Protein AF-A0A3N0VYF7-F1 (afdb_monomer)

Mean predicted aligned error: 9.84 Å

Foldseek 3Di:
DDDDDDPDDDPPPDPPPCQFQWDKDQDPVDAQWIWTQDGPPQVPDPPDDGRFTWQDKAHDGRGNHDPVNVVVVNVVSSPPDKIWTWTDDPPDIDIDIGD

Organism: NCBI:txid192389

Structure (mmCIF, N/CA/C/O backbone):
data_AF-A0A3N0VYF7-F1
#
_entry.id   AF-A0A3N0VYF7-F1
#
loop_
_atom_site.group_PDB
_atom_site.id
_atom_site.type_symbol
_atom_site.label_atom_id
_atom_site.label_alt_id
_atom_site.label_comp_id
_atom_site.label_asym_id
_atom_site.label_entity_id
_atom_site.label_seq_id
_atom_site.pdbx_PDB_ins_code
_atom_site.Cartn_x
_atom_site.Cartn_y
_atom_site.Cartn_z
_atom_site.occupancy
_atom_site.B_iso_or_equiv
_atom_site.auth_seq_id
_atom_site.auth_comp_id
_atom_site.auth_asym_id
_atom_site.auth_atom_id
_atom_site.pdbx_PDB_model_num
ATOM 1 N N . MET A 1 1 ? 26.810 12.837 30.339 1.00 35.88 1 MET A N 1
ATOM 2 C CA . MET A 1 1 ? 25.393 12.678 30.718 1.00 35.88 1 MET A CA 1
ATOM 3 C C . MET A 1 1 ? 24.599 12.989 29.468 1.00 35.88 1 MET A C 1
ATOM 5 O O . MET A 1 1 ? 24.793 14.066 28.927 1.00 35.88 1 MET A O 1
ATOM 9 N N . ILE A 1 2 ? 23.877 12.012 28.925 1.00 40.72 2 ILE A N 1
ATOM 10 C CA . ILE A 1 2 ? 23.086 12.188 27.703 1.00 40.72 2 ILE A CA 1
ATOM 11 C C . ILE A 1 2 ? 21.685 12.565 28.175 1.00 40.72 2 ILE A C 1
ATOM 13 O O . ILE A 1 2 ? 21.072 11.799 28.912 1.00 40.72 2 ILE A O 1
ATOM 17 N N . GLU A 1 3 ? 21.238 13.768 27.831 1.00 39.25 3 GLU A N 1
ATOM 18 C CA . GLU A 1 3 ? 19.895 14.247 28.147 1.00 39.25 3 GLU A CA 1
ATOM 19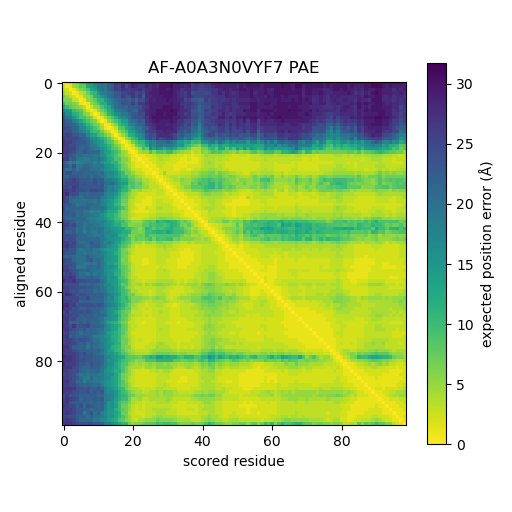 C C . GLU A 1 3 ? 18.883 13.522 27.250 1.00 39.25 3 GLU A C 1
ATOM 21 O O . GLU A 1 3 ? 18.902 13.656 26.025 1.00 39.25 3 GLU A O 1
ATOM 26 N N . GLU A 1 4 ? 18.013 12.715 27.857 1.00 37.12 4 GLU A N 1
ATOM 27 C CA . GLU A 1 4 ? 16.845 12.147 27.189 1.00 37.12 4 GLU A CA 1
ATOM 28 C C . GLU A 1 4 ? 15.828 13.263 26.930 1.00 37.12 4 GLU A C 1
ATOM 30 O O . GLU A 1 4 ? 15.189 13.778 27.847 1.00 37.12 4 GLU A O 1
ATOM 35 N N . VAL A 1 5 ? 15.655 13.640 25.663 1.00 47.53 5 VAL A N 1
ATOM 36 C CA . VAL A 1 5 ? 14.575 14.546 25.263 1.00 47.53 5 VAL A CA 1
ATOM 37 C C . VAL A 1 5 ? 13.302 13.724 25.073 1.00 47.53 5 VAL A C 1
ATOM 39 O O . VAL A 1 5 ? 13.032 13.191 23.997 1.00 47.53 5 VAL A O 1
ATOM 42 N N . ALA A 1 6 ? 12.496 13.627 26.129 1.00 43.97 6 ALA A N 1
ATOM 43 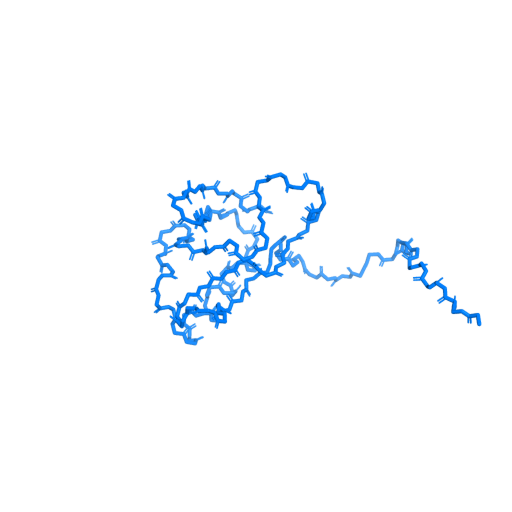C CA . ALA A 1 6 ? 11.107 13.201 26.026 1.00 43.97 6 ALA A CA 1
ATOM 44 C C . ALA A 1 6 ? 10.269 14.374 25.490 1.00 43.97 6 ALA A C 1
ATOM 46 O O . ALA A 1 6 ? 9.980 15.332 26.208 1.00 43.97 6 ALA A O 1
ATOM 47 N N . LEU A 1 7 ? 9.879 14.318 24.214 1.00 46.16 7 LEU A N 1
ATOM 48 C CA . LEU A 1 7 ? 8.937 15.277 23.633 1.00 46.16 7 LEU A CA 1
ATOM 49 C C . LEU A 1 7 ? 7.540 15.030 24.217 1.00 46.16 7 LEU A C 1
ATOM 51 O O . LEU A 1 7 ? 6.773 14.197 23.731 1.00 46.16 7 LEU A O 1
ATOM 55 N N . GLY A 1 8 ? 7.220 15.758 25.288 1.00 34.97 8 GLY A N 1
ATOM 56 C CA . GLY A 1 8 ? 5.867 15.867 25.817 1.00 34.97 8 GLY A CA 1
ATOM 57 C C . GLY A 1 8 ? 4.919 16.411 24.748 1.00 34.97 8 GLY A C 1
ATOM 58 O O . GLY A 1 8 ? 5.232 17.391 24.069 1.00 34.97 8 GLY A O 1
ATOM 59 N N . ARG A 1 9 ? 3.755 15.763 24.599 1.00 44.38 9 ARG A N 1
ATOM 60 C CA . ARG A 1 9 ? 2.626 16.260 23.801 1.00 44.38 9 ARG A CA 1
ATOM 61 C C . ARG A 1 9 ? 2.303 17.688 24.241 1.00 44.38 9 ARG A C 1
ATOM 63 O O . ARG A 1 9 ? 1.697 17.898 25.285 1.00 44.38 9 ARG A O 1
ATOM 70 N N . THR A 1 10 ? 2.700 18.662 23.437 1.00 40.47 10 THR A N 1
ATOM 71 C CA . THR A 1 10 ? 2.110 19.994 23.473 1.00 40.47 10 THR A CA 1
ATOM 72 C C . THR A 1 10 ? 0.855 19.943 22.610 1.00 40.47 10 THR A C 1
ATOM 74 O O . THR A 1 10 ? 0.930 19.789 21.392 1.00 40.47 10 THR A O 1
ATOM 77 N N . ASP A 1 11 ? -0.310 20.033 23.255 1.00 42.12 11 ASP A N 1
ATOM 78 C CA . ASP A 1 11 ? -1.645 20.160 22.651 1.00 42.12 11 ASP A CA 1
ATOM 79 C C . ASP A 1 11 ? -1.839 21.513 21.936 1.00 42.12 11 ASP A C 1
ATOM 81 O O . ASP A 1 11 ? -2.827 22.214 22.119 1.00 42.12 11 ASP A O 1
ATOM 85 N N . ASN A 1 12 ? -0.903 21.883 21.066 1.00 42.78 12 ASN A N 1
ATOM 86 C CA . ASN A 1 12 ? -1.134 22.871 20.026 1.00 42.78 12 ASN A CA 1
ATOM 87 C C . ASN A 1 12 ? -1.280 22.089 18.733 1.00 42.78 12 ASN A C 1
ATOM 89 O O . ASN A 1 12 ? -0.287 21.874 18.045 1.00 42.78 12 ASN A O 1
ATOM 93 N N . LYS A 1 13 ? -2.505 21.612 18.444 1.00 45.91 13 LYS A N 1
ATOM 94 C CA . LYS A 1 13 ? -2.850 20.964 17.169 1.00 45.91 13 LYS A CA 1
ATOM 95 C C . LYS A 1 13 ? -2.304 21.830 16.037 1.00 45.91 13 LYS A C 1
ATOM 97 O O . LYS A 1 13 ? -2.882 22.882 15.754 1.00 45.91 13 LYS A O 1
ATOM 102 N N . PRO A 1 14 ? -1.220 21.419 15.373 1.00 43.75 14 PRO A N 1
ATOM 103 C CA . PRO A 1 14 ? -0.813 22.101 14.172 1.00 43.75 14 PRO A CA 1
ATOM 104 C C . PRO A 1 14 ? -1.913 21.791 13.159 1.00 43.75 14 PRO A C 1
ATOM 106 O O . PRO A 1 14 ? -2.407 20.659 13.112 1.00 43.75 14 PRO A O 1
ATOM 109 N N . SER A 1 15 ? -2.317 22.770 12.354 1.00 42.47 15 SER A N 1
ATOM 110 C CA . SER A 1 15 ? -3.174 22.537 11.193 1.00 42.47 15 SER A CA 1
ATOM 111 C C . SER A 1 15 ? -2.388 21.767 10.121 1.00 42.47 15 SER A C 1
ATOM 113 O O . SER A 1 15 ? -2.206 22.231 8.999 1.00 42.47 15 SER A O 1
ATOM 115 N N . TYR A 1 16 ? -1.857 20.594 10.465 1.00 43.94 16 TYR A N 1
ATOM 116 C CA . TYR A 1 16 ? -1.495 19.593 9.487 1.00 43.94 16 TYR A CA 1
ATOM 117 C C . TYR A 1 16 ? -2.826 19.137 8.906 1.00 43.94 16 TYR A C 1
ATOM 119 O O . TYR A 1 16 ? -3.550 18.357 9.523 1.00 43.94 16 TYR A O 1
ATOM 127 N N . ALA A 1 17 ? -3.188 19.735 7.770 1.00 41.97 17 ALA A N 1
ATOM 128 C CA . ALA A 1 17 ? -4.252 19.271 6.894 1.00 41.97 17 ALA A CA 1
ATOM 129 C C . ALA A 1 17 ? -4.294 17.743 6.930 1.00 41.97 17 ALA A C 1
ATOM 131 O O . ALA A 1 17 ? -3.229 17.154 6.809 1.00 41.97 17 ALA A O 1
ATOM 132 N N . ASN A 1 18 ? -5.474 17.157 7.167 1.00 52.25 18 ASN A N 1
ATOM 133 C CA . ASN A 1 18 ? -5.752 15.721 7.311 1.00 52.25 18 ASN A CA 1
ATOM 134 C C . ASN A 1 18 ? -4.778 14.824 6.525 1.00 52.25 18 ASN A C 1
ATOM 136 O O . ASN A 1 18 ? -5.091 14.375 5.425 1.00 52.25 18 ASN A O 1
ATOM 140 N N . LEU A 1 19 ? -3.585 14.578 7.074 1.00 53.19 19 LEU A N 1
ATOM 141 C CA . LEU A 1 19 ? -2.607 13.731 6.417 1.00 53.19 19 LEU A CA 1
ATOM 142 C C . LEU A 1 19 ? -3.160 12.313 6.513 1.00 53.19 19 LEU A C 1
ATOM 144 O O . LEU A 1 19 ? -3.681 11.942 7.574 1.00 53.19 19 LEU A O 1
ATOM 148 N N . PRO A 1 20 ? -3.063 11.514 5.442 1.00 63.62 20 PRO A N 1
ATOM 149 C CA . PRO A 1 20 ? -3.542 10.150 5.490 1.00 63.62 20 PRO A CA 1
ATOM 150 C C . PRO A 1 20 ? -2.909 9.425 6.681 1.00 63.62 20 PRO A C 1
ATOM 152 O O . PRO A 1 20 ? -1.728 9.597 7.001 1.00 63.62 20 PRO A O 1
ATOM 155 N N . LYS A 1 21 ? -3.706 8.583 7.349 1.00 80.88 21 LYS A N 1
ATOM 156 C CA . LYS A 1 21 ? -3.264 7.784 8.509 1.00 80.88 21 LYS A CA 1
ATOM 157 C C . LYS A 1 21 ? -2.156 6.785 8.158 1.00 80.88 21 LYS A C 1
ATOM 159 O O . LYS A 1 21 ? -1.648 6.101 9.042 1.00 80.88 21 LYS A O 1
ATOM 164 N N . ILE A 1 22 ? -1.781 6.704 6.885 1.00 87.50 22 ILE A N 1
ATOM 165 C CA . ILE A 1 22 ? -0.695 5.900 6.347 1.00 87.50 22 ILE A CA 1
ATOM 166 C C . ILE A 1 22 ? 0.173 6.755 5.419 1.00 87.50 22 ILE A C 1
ATOM 168 O O . ILE A 1 22 ? -0.317 7.690 4.788 1.00 87.50 22 ILE A O 1
ATOM 172 N N . LYS A 1 23 ? 1.447 6.393 5.278 1.00 89.06 23 LYS A N 1
ATOM 173 C CA . LYS A 1 23 ? 2.297 6.826 4.167 1.00 89.06 23 LYS A CA 1
ATOM 174 C C . LYS A 1 23 ? 2.801 5.606 3.420 1.00 89.06 23 LYS A C 1
ATOM 176 O O . LYS A 1 23 ? 3.079 4.561 4.012 1.00 89.06 23 LYS A O 1
ATOM 181 N N . VAL A 1 24 ? 2.940 5.775 2.117 1.00 91.12 24 VAL A N 1
ATOM 182 C CA . VAL A 1 24 ? 3.427 4.746 1.205 1.00 91.12 24 VAL A CA 1
ATOM 183 C C . VAL A 1 24 ? 4.766 5.186 0.631 1.00 91.12 24 VAL A C 1
ATOM 185 O O . VAL A 1 24 ? 5.015 6.383 0.484 1.00 91.12 24 VAL A O 1
ATOM 188 N N . CYS A 1 25 ? 5.646 4.239 0.335 1.00 91.31 25 CYS A N 1
ATOM 189 C CA . CYS A 1 25 ? 6.874 4.491 -0.409 1.00 91.31 25 CYS A CA 1
ATOM 190 C C . CYS A 1 25 ? 7.037 3.470 -1.530 1.00 91.31 25 CYS A C 1
ATOM 192 O O . CYS A 1 25 ? 6.382 2.429 -1.541 1.00 91.31 25 CYS A O 1
ATOM 194 N N . LYS A 1 26 ? 7.931 3.764 -2.475 1.00 91.38 26 LYS A N 1
ATOM 195 C CA . LYS A 1 26 ? 8.429 2.742 -3.395 1.00 91.38 26 LYS A CA 1
ATOM 196 C C . LYS A 1 26 ? 9.291 1.747 -2.625 1.00 91.38 26 LYS A C 1
ATOM 198 O O . LYS A 1 26 ? 10.140 2.160 -1.828 1.00 91.38 26 LYS A O 1
ATOM 203 N N . SER A 1 27 ? 9.090 0.458 -2.877 1.00 87.62 27 SER A N 1
ATOM 204 C CA . SER A 1 27 ? 9.887 -0.581 -2.239 1.00 87.62 27 SER A CA 1
ATOM 205 C C . SER A 1 27 ? 11.344 -0.474 -2.673 1.00 87.62 27 SER A C 1
ATOM 207 O O . SER A 1 27 ? 11.660 -0.299 -3.848 1.00 87.62 27 SER A O 1
ATOM 209 N N . LYS A 1 28 ? 12.257 -0.609 -1.708 1.00 82.19 28 LYS A N 1
ATOM 210 C CA . LYS A 1 28 ? 13.700 -0.680 -1.986 1.00 82.19 28 LYS A CA 1
ATOM 211 C C . LYS A 1 28 ? 14.141 -2.063 -2.466 1.00 82.19 28 LYS A C 1
ATOM 213 O O . LYS A 1 28 ? 15.245 -2.195 -2.980 1.00 82.19 28 LYS A O 1
ATOM 218 N N . LYS A 1 29 ? 13.324 -3.097 -2.231 1.00 81.31 29 LYS A N 1
ATOM 219 C CA . LYS A 1 29 ? 13.659 -4.499 -2.534 1.00 81.31 29 LYS A CA 1
ATOM 220 C C . LYS A 1 29 ? 13.119 -4.954 -3.884 1.00 81.31 29 LYS A C 1
ATOM 222 O O . LYS A 1 29 ? 13.737 -5.801 -4.521 1.00 81.31 29 LYS A O 1
ATOM 227 N N . HIS A 1 30 ? 11.986 -4.398 -4.297 1.00 80.69 30 HIS A N 1
ATOM 228 C CA . HIS A 1 30 ? 11.299 -4.771 -5.523 1.00 80.69 30 HIS A CA 1
ATOM 229 C C . HIS A 1 30 ? 10.956 -3.508 -6.307 1.00 80.69 30 HIS A C 1
ATOM 231 O O . HIS A 1 30 ? 10.110 -2.709 -5.904 1.00 80.69 30 HIS A O 1
ATOM 237 N N . GLU A 1 31 ? 11.664 -3.306 -7.415 1.00 81.88 31 GLU A N 1
ATOM 238 C CA . GLU A 1 31 ? 11.446 -2.157 -8.283 1.00 81.88 31 GLU A CA 1
ATOM 239 C C . GLU A 1 31 ? 10.010 -2.167 -8.830 1.00 81.88 31 GLU A C 1
ATOM 241 O O . GLU A 1 31 ? 9.491 -3.206 -9.234 1.00 81.88 31 GLU A O 1
ATOM 246 N N . GLY A 1 32 ? 9.345 -1.010 -8.786 1.00 82.81 32 GLY A N 1
ATOM 247 C CA . GLY A 1 32 ? 7.954 -0.869 -9.222 1.00 82.81 32 GLY A CA 1
ATOM 248 C C . GLY A 1 32 ? 6.905 -1.337 -8.205 1.00 82.81 32 GLY A C 1
ATOM 249 O O . GLY A 1 32 ? 5.713 -1.221 -8.474 1.00 82.81 32 GLY A O 1
ATOM 250 N N . GLU A 1 33 ? 7.291 -1.829 -7.029 1.00 91.25 33 GLU A N 1
ATOM 251 C CA . GLU A 1 33 ? 6.338 -2.088 -5.948 1.00 91.25 33 GLU A CA 1
ATOM 252 C C . GLU A 1 33 ? 6.206 -0.884 -5.015 1.00 91.25 33 GLU A C 1
ATOM 254 O O . GLU A 1 33 ? 7.133 -0.085 -4.844 1.00 91.25 33 GLU A O 1
ATOM 259 N N . ILE A 1 34 ? 5.045 -0.775 -4.376 1.00 93.56 34 ILE A N 1
ATOM 260 C CA . ILE A 1 34 ? 4.797 0.185 -3.305 1.00 93.56 34 ILE A CA 1
ATOM 261 C C . ILE A 1 34 ? 4.519 -0.542 -1.993 1.00 93.56 34 ILE A C 1
ATOM 263 O O . ILE A 1 34 ? 3.902 -1.606 -1.961 1.00 93.56 34 ILE A O 1
ATOM 267 N N . GLU A 1 35 ? 4.976 0.042 -0.895 1.00 93.88 35 GLU A N 1
ATOM 268 C CA . GLU A 1 35 ? 4.878 -0.545 0.435 1.00 93.88 35 GLU A CA 1
ATOM 269 C C . GLU A 1 35 ? 4.476 0.493 1.483 1.00 93.88 35 GLU A C 1
ATOM 271 O O . GLU A 1 35 ? 4.664 1.702 1.316 1.00 93.88 35 GLU A O 1
ATOM 276 N N . LEU A 1 36 ? 3.913 0.005 2.585 1.00 92.50 36 LEU A N 1
ATOM 277 C CA . LEU A 1 36 ? 3.603 0.816 3.751 1.00 92.50 36 LEU A CA 1
ATOM 278 C C . LEU A 1 36 ? 4.896 1.231 4.458 1.00 92.50 36 LEU A C 1
ATOM 280 O O . LEU A 1 36 ? 5.613 0.382 4.984 1.00 92.50 36 LEU A O 1
ATOM 284 N N . CYS A 1 37 ? 5.181 2.529 4.517 1.00 91.62 37 CYS A N 1
ATOM 285 C CA . CYS A 1 37 ? 6.395 3.045 5.159 1.00 91.62 37 CYS A CA 1
ATOM 286 C C . CYS A 1 37 ? 6.137 3.753 6.484 1.00 91.62 37 CYS A C 1
ATOM 288 O O . CYS A 1 37 ? 7.074 4.006 7.236 1.00 91.62 37 CYS A O 1
ATOM 290 N N . PHE A 1 38 ? 4.877 4.077 6.765 1.00 89.69 38 PHE A N 1
ATOM 291 C CA . PHE A 1 38 ? 4.451 4.668 8.023 1.00 89.69 38 PHE A CA 1
ATOM 292 C C . PHE A 1 38 ? 2.946 4.493 8.192 1.00 89.69 38 PHE A C 1
ATOM 294 O O . PHE A 1 38 ? 2.197 4.5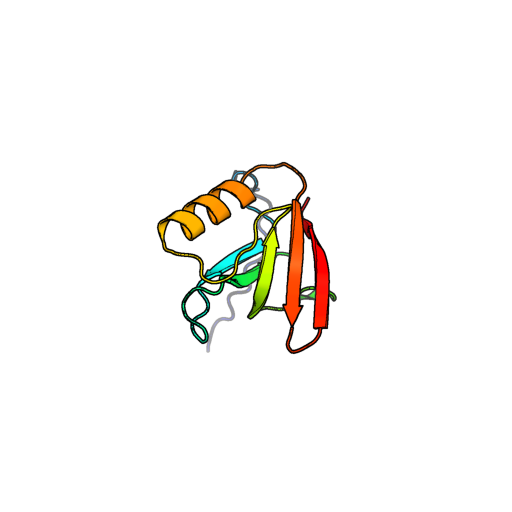45 7.216 1.00 89.69 38 PHE A O 1
ATOM 301 N N . PHE A 1 39 ? 2.486 4.362 9.428 1.00 88.75 39 PHE A N 1
ATOM 302 C CA . PHE A 1 39 ?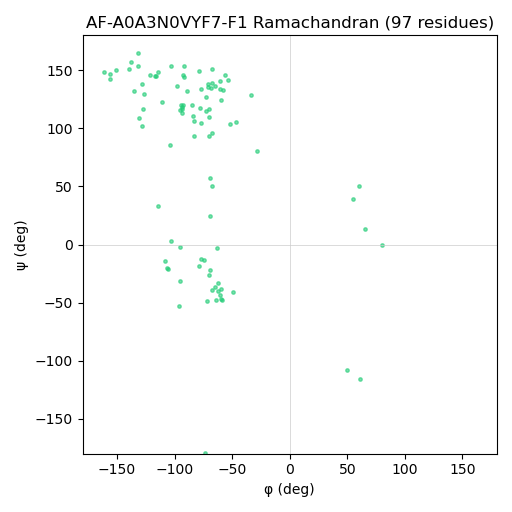 1.080 4.504 9.776 1.00 88.75 39 PHE A CA 1
ATOM 303 C C . PHE A 1 39 ? 0.941 5.008 11.207 1.00 88.75 39 PHE A C 1
ATOM 305 O O . PHE A 1 39 ? 1.800 4.776 12.054 1.00 88.75 39 PHE A O 1
ATOM 312 N N . TRP A 1 40 ? -0.140 5.735 11.462 1.00 82.69 40 TRP A N 1
ATOM 313 C CA . TRP A 1 40 ? -0.451 6.230 12.796 1.00 82.69 40 TRP A CA 1
ATOM 314 C C . TRP A 1 40 ? -0.791 5.068 13.729 1.00 82.69 40 TRP A C 1
ATOM 316 O O . TRP A 1 40 ? -1.294 4.029 13.295 1.00 82.69 40 TRP A O 1
ATOM 326 N N . ASP A 1 41 ? -0.515 5.266 15.018 1.00 78.06 41 ASP A N 1
ATOM 327 C CA . ASP A 1 41 ? -0.770 4.287 16.076 1.00 78.06 41 ASP A CA 1
ATOM 328 C C . ASP A 1 41 ? -0.128 2.915 15.803 1.00 78.06 41 ASP A C 1
ATOM 330 O O . ASP A 1 41 ? -0.702 1.867 16.108 1.00 78.06 41 ASP A O 1
ATOM 334 N N . GLU A 1 42 ? 1.093 2.925 15.249 1.00 72.75 42 GLU A N 1
ATOM 335 C CA . GLU A 1 42 ? 1.855 1.724 14.879 1.00 72.75 42 GLU A CA 1
ATOM 336 C C . GLU A 1 42 ? 1.914 0.680 16.005 1.00 72.75 42 GLU A C 1
ATOM 338 O O . GLU A 1 42 ? 1.715 -0.509 15.770 1.00 72.75 42 GLU A O 1
ATOM 343 N N . LEU A 1 43 ? 2.087 1.134 17.249 1.00 70.25 43 LEU A N 1
ATOM 344 C CA . LEU A 1 43 ? 2.165 0.271 18.431 1.00 70.25 43 LEU A CA 1
ATOM 345 C C . LEU A 1 43 ? 0.833 -0.408 18.798 1.00 70.25 43 LEU A C 1
ATOM 347 O O . LEU A 1 43 ? 0.834 -1.420 19.497 1.00 70.25 43 LEU A O 1
ATOM 351 N N . GLN A 1 44 ? -0.303 0.141 18.364 1.00 72.31 44 GLN A N 1
ATOM 352 C CA . GLN A 1 44 ? -1.640 -0.349 18.724 1.00 72.31 44 GLN A CA 1
ATOM 353 C C . GLN A 1 44 ? -2.333 -1.096 17.577 1.00 72.31 44 GLN A C 1
ATOM 355 O O . GLN A 1 44 ? -3.229 -1.913 17.812 1.00 72.31 44 GLN A O 1
ATOM 360 N N . ASN A 1 45 ? -1.919 -0.864 16.331 1.00 75.94 45 ASN A N 1
ATOM 361 C CA . ASN A 1 45 ? -2.519 -1.493 15.164 1.00 75.94 45 ASN A CA 1
ATOM 362 C C . ASN A 1 45 ? -1.924 -2.892 14.923 1.00 75.94 45 ASN A C 1
ATOM 364 O O . ASN A 1 45 ? -0.808 -3.064 14.446 1.00 75.94 45 ASN A O 1
ATOM 368 N N . LYS A 1 46 ? -2.711 -3.928 15.238 1.00 80.44 46 LYS A N 1
ATOM 369 C CA . LYS A 1 46 ? -2.299 -5.341 15.119 1.00 80.44 46 LYS A CA 1
ATOM 370 C C . LYS A 1 46 ? -2.315 -5.881 13.684 1.00 80.44 46 LYS A C 1
ATOM 372 O O . LYS A 1 46 ? -1.850 -6.999 13.450 1.00 80.44 46 LYS A O 1
ATOM 377 N N . LYS A 1 47 ? -2.917 -5.149 12.743 1.00 85.69 47 LYS A N 1
ATOM 378 C CA . LYS A 1 47 ? -3.193 -5.636 11.386 1.00 85.69 47 LYS A CA 1
ATOM 379 C C . LYS A 1 47 ? -2.102 -5.210 10.412 1.00 85.69 47 LYS A C 1
ATOM 381 O O . LYS A 1 47 ? -1.524 -6.071 9.744 1.00 85.69 47 LYS A O 1
ATOM 386 N N . LEU A 1 48 ? -1.802 -3.915 10.373 1.00 89.75 48 LEU A N 1
ATOM 387 C CA . LEU A 1 48 ? -0.764 -3.348 9.516 1.00 89.75 48 LEU A CA 1
ATOM 388 C C . LEU A 1 48 ? 0.630 -3.572 10.104 1.00 89.75 48 LEU A C 1
ATOM 390 O O . LEU A 1 48 ? 0.804 -3.638 11.318 1.00 89.75 48 LEU A O 1
ATOM 394 N N . LYS A 1 49 ? 1.622 -3.707 9.229 1.00 90.81 49 LYS A N 1
ATOM 395 C CA . LYS A 1 49 ? 3.044 -3.681 9.568 1.00 90.81 49 LYS A CA 1
ATOM 396 C C . LYS A 1 49 ? 3.795 -2.898 8.504 1.00 90.81 49 LYS A C 1
ATOM 398 O O . LYS A 1 49 ? 3.410 -2.883 7.337 1.00 90.81 49 LYS A O 1
ATOM 403 N N . LEU A 1 50 ? 4.895 -2.275 8.912 1.00 91.06 50 LEU A N 1
ATOM 404 C CA . LEU A 1 50 ? 5.805 -1.638 7.970 1.00 91.06 50 LEU A CA 1
ATOM 405 C C . LEU A 1 50 ? 6.288 -2.655 6.931 1.00 91.06 50 LEU A C 1
ATOM 407 O O . LEU A 1 50 ? 6.476 -3.836 7.237 1.00 91.06 50 LEU A O 1
ATOM 411 N N . HIS A 1 51 ? 6.485 -2.167 5.712 1.00 92.31 51 HIS A N 1
ATOM 412 C CA . HIS A 1 51 ? 6.849 -2.934 4.523 1.00 92.31 51 HIS A CA 1
ATOM 413 C C . HIS A 1 51 ? 5.788 -3.933 4.040 1.00 92.31 51 HIS A C 1
ATOM 415 O O . HIS A 1 51 ? 6.086 -4.772 3.190 1.00 92.31 51 HIS A O 1
ATOM 421 N N . ASP A 1 52 ? 4.547 -3.856 4.537 1.00 92.94 52 ASP A N 1
ATOM 422 C CA . ASP A 1 52 ? 3.437 -4.529 3.865 1.00 92.94 52 ASP A CA 1
ATOM 423 C C . ASP A 1 52 ? 3.308 -3.975 2.442 1.00 92.94 52 ASP A C 1
ATOM 425 O O . ASP A 1 52 ? 3.172 -2.764 2.244 1.00 92.94 52 ASP A O 1
ATOM 429 N N . GLN A 1 53 ? 3.352 -4.865 1.452 1.00 94.62 53 GLN A N 1
ATOM 430 C CA . GLN A 1 53 ? 3.217 -4.495 0.048 1.00 94.62 53 GLN A CA 1
ATOM 431 C C . GLN A 1 53 ? 1.777 -4.081 -0.218 1.00 94.62 53 GLN A C 1
ATOM 433 O O . GLN A 1 53 ? 0.850 -4.770 0.204 1.00 94.62 53 GLN A O 1
ATOM 438 N N . ILE A 1 54 ? 1.577 -2.992 -0.947 1.00 94.62 54 ILE A N 1
ATOM 439 C CA . ILE A 1 54 ? 0.255 -2.606 -1.432 1.00 94.62 54 ILE A CA 1
ATOM 440 C C . ILE A 1 54 ? 0.119 -3.171 -2.836 1.00 94.62 54 ILE A C 1
ATOM 442 O O . ILE A 1 54 ? 0.915 -2.847 -3.717 1.00 94.62 54 ILE A O 1
ATOM 446 N N . ILE A 1 55 ? -0.882 -4.026 -3.035 1.00 94.81 55 ILE A N 1
ATOM 447 C CA . ILE A 1 55 ? -1.144 -4.661 -4.334 1.00 94.81 55 ILE A CA 1
ATOM 448 C C . ILE A 1 55 ? -2.379 -4.081 -5.029 1.00 94.81 55 ILE A C 1
ATOM 450 O O . ILE A 1 55 ? -2.509 -4.209 -6.248 1.00 94.81 55 ILE A O 1
ATOM 454 N N . GLN A 1 56 ? -3.268 -3.424 -4.275 1.00 95.00 56 GLN A N 1
ATOM 455 C CA . GLN A 1 56 ? -4.458 -2.778 -4.819 1.00 95.00 56 GLN A CA 1
ATOM 456 C C . GLN A 1 56 ? -4.959 -1.646 -3.909 1.00 95.00 56 GLN A C 1
ATOM 458 O O . GLN A 1 56 ? -4.947 -1.780 -2.684 1.00 95.00 56 GLN A O 1
ATOM 463 N N . ILE A 1 57 ? -5.445 -0.556 -4.506 1.00 93.06 57 ILE A N 1
ATOM 464 C CA . ILE A 1 57 ? -6.173 0.532 -3.833 1.00 93.06 57 ILE A CA 1
ATOM 465 C C . ILE A 1 57 ? -7.491 0.744 -4.584 1.00 93.06 57 ILE A C 1
ATOM 467 O O . ILE A 1 57 ? -7.493 1.108 -5.758 1.00 93.06 57 ILE A O 1
ATOM 471 N N . ASP A 1 58 ? -8.619 0.507 -3.921 1.00 91.06 58 ASP A N 1
ATOM 472 C CA . ASP A 1 58 ? -9.952 0.405 -4.518 1.00 91.06 58 ASP A CA 1
ATOM 473 C C . ASP A 1 58 ? -9.954 -0.560 -5.718 1.00 91.06 58 ASP A C 1
ATOM 475 O O . ASP A 1 58 ? -9.840 -1.769 -5.545 1.00 91.06 58 ASP A O 1
ATOM 479 N N . SER A 1 59 ? -10.069 -0.041 -6.943 1.00 90.00 59 SER A N 1
ATOM 480 C CA . SER A 1 59 ? -10.021 -0.815 -8.196 1.00 90.00 59 SER A CA 1
ATOM 481 C C . SER A 1 59 ? -8.686 -0.684 -8.942 1.00 90.00 59 SER A C 1
ATOM 483 O O . SER A 1 59 ? -8.541 -1.217 -10.038 1.00 90.00 59 SER A O 1
ATOM 485 N N . VAL A 1 60 ? -7.711 0.036 -8.382 1.00 90.44 60 VAL A N 1
ATOM 486 C CA . VAL A 1 60 ? -6.406 0.287 -9.003 1.00 90.44 60 VAL A CA 1
ATOM 487 C C . VAL A 1 60 ? -5.410 -0.765 -8.533 1.00 90.44 60 VAL A C 1
ATOM 489 O O . VAL A 1 60 ? -5.113 -0.846 -7.344 1.00 90.44 60 VAL A O 1
ATOM 492 N N . ILE A 1 61 ? -4.876 -1.553 -9.466 1.00 92.56 61 ILE A N 1
ATOM 493 C CA . ILE A 1 61 ? -3.784 -2.499 -9.205 1.00 92.56 61 ILE A CA 1
ATOM 494 C C . ILE A 1 61 ? -2.470 -1.720 -9.123 1.00 92.56 61 ILE A C 1
ATOM 496 O O . ILE A 1 61 ? -2.193 -0.874 -9.971 1.00 92.56 61 ILE A O 1
ATOM 500 N N . THR A 1 62 ? -1.655 -2.015 -8.115 1.00 91.19 62 THR A N 1
ATOM 501 C CA . THR A 1 62 ? -0.425 -1.265 -7.811 1.00 91.19 62 THR A CA 1
ATOM 502 C C . THR A 1 62 ? 0.839 -2.104 -7.997 1.00 91.19 62 THR A C 1
ATOM 504 O O . THR A 1 62 ? 1.831 -1.931 -7.292 1.00 91.19 62 THR A O 1
ATOM 507 N N . THR A 1 63 ? 0.814 -3.026 -8.959 1.00 87.25 63 THR A N 1
ATOM 508 C CA . THR A 1 63 ? 1.990 -3.786 -9.400 1.00 87.25 63 THR A CA 1
ATOM 509 C C . THR A 1 63 ? 2.708 -3.042 -10.522 1.00 87.25 63 THR A C 1
ATOM 511 O O . THR A 1 63 ? 2.060 -2.663 -11.496 1.00 87.25 63 THR A O 1
ATOM 514 N N . ASN A 1 64 ? 4.033 -2.907 -10.428 1.00 89.31 64 ASN A N 1
ATOM 515 C CA . ASN A 1 64 ? 4.876 -2.248 -11.434 1.00 89.31 64 ASN A CA 1
ATOM 516 C C . ASN A 1 64 ? 4.511 -0.767 -11.679 1.00 89.31 64 ASN A C 1
ATOM 518 O O . ASN A 1 64 ? 4.290 -0.332 -12.806 1.00 89.31 64 ASN A O 1
ATOM 522 N N . VAL A 1 65 ? 4.410 -0.012 -10.587 1.00 91.38 65 VAL A N 1
ATOM 523 C CA . VAL A 1 65 ? 4.038 1.403 -10.534 1.00 91.38 65 VAL A CA 1
ATOM 524 C C . VAL A 1 65 ? 5.224 2.285 -10.929 1.00 91.38 65 VAL A C 1
ATOM 526 O O . VAL A 1 65 ? 6.246 2.338 -10.235 1.00 91.38 65 VAL A O 1
ATOM 529 N N . ASP A 1 66 ? 5.069 3.040 -12.014 1.00 91.12 66 ASP A N 1
ATOM 530 C CA . ASP A 1 66 ? 6.051 4.035 -12.446 1.00 91.12 66 ASP A CA 1
ATOM 531 C C . ASP A 1 66 ? 6.046 5.302 -11.556 1.00 91.12 66 ASP A C 1
ATOM 533 O O . ASP A 1 66 ? 5.346 5.407 -10.547 1.00 91.12 66 ASP A O 1
ATOM 537 N N . GLN A 1 67 ? 6.890 6.294 -11.859 1.00 89.38 67 GLN A N 1
ATOM 538 C CA . GLN A 1 67 ? 6.939 7.532 -11.066 1.00 89.38 67 GLN A CA 1
ATOM 539 C C . GLN A 1 67 ? 5.653 8.364 -11.138 1.00 89.38 67 GLN A C 1
ATOM 541 O O . GLN A 1 67 ? 5.270 8.956 -10.132 1.00 89.38 67 GLN A O 1
ATOM 546 N N . LYS A 1 68 ? 4.990 8.415 -12.293 1.00 91.56 68 LYS A N 1
ATOM 547 C CA . LYS A 1 68 ? 3.769 9.199 -12.481 1.00 91.56 68 LYS A CA 1
ATOM 548 C C . LYS A 1 68 ? 2.604 8.550 -11.736 1.00 91.56 68 LYS A C 1
ATOM 550 O O . LYS A 1 68 ? 1.955 9.212 -10.934 1.00 91.56 68 LYS A O 1
ATOM 555 N N . GLN A 1 69 ? 2.420 7.246 -11.919 1.00 90.81 69 GLN A N 1
ATOM 556 C CA . GLN A 1 69 ? 1.412 6.451 -11.221 1.00 90.81 69 GLN A CA 1
ATOM 557 C C . GLN A 1 69 ? 1.610 6.500 -9.704 1.00 90.81 69 GLN A C 1
ATOM 559 O O . GLN A 1 69 ? 0.640 6.598 -8.957 1.00 90.81 69 GLN A O 1
ATOM 564 N N . TYR A 1 70 ? 2.862 6.481 -9.238 1.00 91.31 70 TYR A N 1
ATOM 565 C CA . TYR A 1 70 ? 3.168 6.638 -7.819 1.00 91.31 70 TYR A CA 1
ATOM 566 C C . TYR A 1 70 ? 2.668 7.983 -7.277 1.00 91.31 70 TYR A C 1
ATOM 568 O O . TYR A 1 70 ? 2.007 8.018 -6.240 1.00 91.31 70 TYR A O 1
ATOM 576 N N . CYS A 1 71 ? 2.939 9.083 -7.985 1.00 89.88 71 CYS A N 1
ATOM 577 C CA . CYS A 1 71 ? 2.434 10.401 -7.605 1.00 89.88 71 CYS A CA 1
ATOM 578 C C . CYS A 1 71 ? 0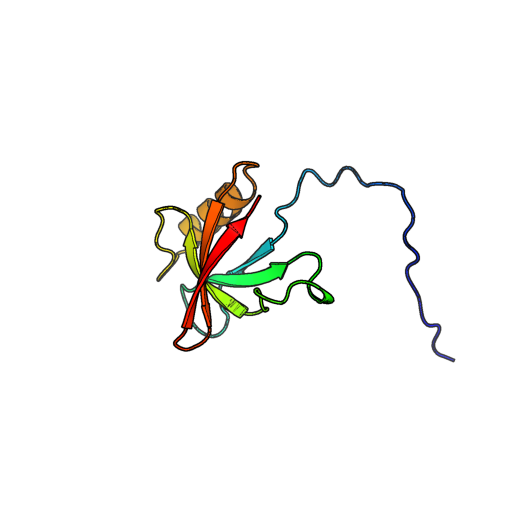.898 10.443 -7.592 1.00 89.88 71 CYS A C 1
ATOM 580 O O . CYS A 1 71 ? 0.318 10.954 -6.635 1.00 89.88 71 CYS A O 1
ATOM 582 N N . ASP A 1 72 ? 0.246 9.857 -8.599 1.00 90.75 72 ASP A N 1
ATOM 583 C CA . ASP A 1 72 ? -1.218 9.793 -8.680 1.00 90.75 72 ASP A CA 1
ATOM 584 C C . ASP A 1 72 ? -1.818 9.004 -7.503 1.00 90.75 72 ASP A C 1
ATOM 586 O O . ASP A 1 72 ? -2.833 9.407 -6.933 1.00 90.75 72 ASP A O 1
ATOM 590 N N . ILE A 1 73 ? -1.174 7.904 -7.094 1.00 90.44 73 ILE A N 1
ATOM 591 C CA . ILE A 1 73 ? -1.566 7.104 -5.925 1.00 90.44 73 ILE A CA 1
ATOM 592 C C . ILE A 1 73 ? -1.440 7.921 -4.639 1.00 90.44 73 ILE A C 1
ATOM 594 O O . ILE A 1 73 ? -2.378 7.945 -3.842 1.00 90.44 73 ILE A O 1
ATOM 598 N N . VAL A 1 74 ? -0.311 8.604 -4.436 1.00 88.69 74 VAL A N 1
ATOM 599 C CA . VAL A 1 74 ? -0.097 9.441 -3.246 1.00 88.69 74 VAL A CA 1
ATOM 600 C C . VAL A 1 74 ? -1.168 10.530 -3.165 1.00 88.69 74 VAL A C 1
ATOM 602 O O . VAL A 1 74 ? -1.831 10.654 -2.139 1.00 88.69 74 VAL A O 1
ATOM 605 N N . GLN A 1 75 ? -1.433 11.233 -4.269 1.00 87.56 75 GLN A N 1
ATOM 606 C CA . GLN A 1 75 ? -2.501 12.235 -4.335 1.00 87.56 75 GLN A CA 1
ATOM 607 C C . GLN A 1 75 ? -3.896 11.633 -4.113 1.00 87.56 75 GLN A C 1
ATOM 609 O O . GLN A 1 75 ? -4.785 12.289 -3.574 1.00 87.56 75 GLN A O 1
ATOM 614 N N . ASN A 1 76 ? -4.130 10.390 -4.544 1.00 86.38 76 ASN A N 1
ATOM 615 C CA . ASN A 1 76 ? -5.398 9.699 -4.323 1.00 86.38 76 ASN A CA 1
ATOM 616 C C . ASN A 1 76 ? -5.628 9.381 -2.840 1.00 86.38 76 ASN A C 1
ATOM 618 O O . ASN A 1 76 ? -6.752 9.531 -2.365 1.00 86.38 76 ASN A O 1
ATOM 622 N N . LEU A 1 77 ? -4.573 8.980 -2.126 1.00 85.75 77 LEU A N 1
ATOM 623 C CA . LEU A 1 77 ? -4.612 8.659 -0.697 1.00 85.75 77 LEU A CA 1
ATOM 624 C C . LEU A 1 77 ? -4.823 9.892 0.189 1.00 85.75 77 LEU A C 1
ATOM 626 O O . LEU A 1 77 ? -5.359 9.764 1.284 1.00 85.75 77 LEU A O 1
ATOM 630 N N . GLU A 1 78 ? -4.435 11.080 -0.275 1.00 83.44 78 GLU A N 1
ATOM 631 C CA . GLU A 1 78 ? -4.692 12.348 0.423 1.00 83.44 78 GLU A CA 1
ATOM 632 C C . GLU A 1 78 ? -6.156 12.804 0.331 1.00 83.44 78 GLU A C 1
ATOM 634 O O . GLU A 1 78 ? -6.588 13.687 1.074 1.00 83.44 78 GLU A O 1
ATOM 639 N N . LYS A 1 79 ? -6.957 12.207 -0.560 1.00 81.31 79 LYS A N 1
ATOM 640 C CA . LYS A 1 79 ? -8.388 12.513 -0.645 1.00 81.31 79 LYS A CA 1
ATOM 641 C C . LYS A 1 79 ? -9.091 11.902 0.565 1.00 81.31 79 LYS A C 1
ATOM 643 O O . LYS A 1 79 ? -9.006 10.700 0.776 1.00 81.31 79 LYS A O 1
ATOM 648 N N . GLY A 1 80 ? -9.856 12.707 1.305 1.00 71.94 80 GLY A N 1
ATOM 649 C CA . GLY A 1 80 ? -10.576 12.300 2.527 1.00 71.94 80 GLY A CA 1
ATOM 650 C C . GLY A 1 80 ? -11.757 11.336 2.331 1.00 71.94 80 GLY A C 1
ATOM 651 O O . GLY A 1 80 ? -12.678 11.334 3.140 1.00 71.94 80 GLY A O 1
ATOM 652 N N . ASN A 1 81 ? -11.765 10.557 1.249 1.00 82.44 81 ASN A N 1
ATOM 653 C CA . ASN A 1 81 ? -12.752 9.510 1.017 1.00 82.44 81 ASN A CA 1
ATOM 654 C C . ASN A 1 81 ? -12.211 8.189 1.558 1.00 82.44 81 ASN A C 1
ATOM 656 O O . ASN A 1 81 ? -11.017 7.924 1.435 1.00 82.44 81 ASN A O 1
ATOM 660 N N . ALA A 1 82 ? -13.095 7.336 2.074 1.00 85.38 82 ALA A N 1
ATOM 661 C CA . ALA A 1 82 ? -12.693 6.003 2.494 1.00 85.38 82 ALA A CA 1
ATOM 662 C C . ALA A 1 82 ? -12.132 5.194 1.309 1.00 85.38 82 ALA A C 1
ATOM 664 O O . ALA A 1 82 ? -12.655 5.268 0.193 1.00 85.38 82 ALA A O 1
ATOM 665 N N . LYS A 1 83 ? -11.073 4.424 1.564 1.00 89.50 83 LYS A N 1
ATOM 666 C CA . LYS A 1 83 ? -10.359 3.608 0.574 1.00 89.50 83 LYS A CA 1
ATOM 667 C C . LYS A 1 83 ? -10.211 2.183 1.055 1.00 89.50 83 LYS A C 1
ATOM 669 O O . LYS A 1 83 ? -9.856 1.957 2.211 1.00 89.50 83 LYS A O 1
ATOM 674 N N . ILE A 1 84 ? -10.413 1.222 0.164 1.00 91.94 84 ILE A N 1
ATOM 675 C CA . ILE A 1 84 ? -10.094 -0.179 0.443 1.00 91.94 84 ILE A CA 1
ATOM 676 C C . ILE A 1 84 ? -8.702 -0.452 -0.107 1.00 91.94 84 ILE A C 1
ATOM 678 O O . ILE A 1 84 ? -8.476 -0.382 -1.308 1.00 91.94 84 ILE A O 1
ATOM 682 N N . ILE A 1 85 ? -7.757 -0.770 0.768 1.00 93.56 85 ILE A N 1
ATOM 683 C CA . ILE A 1 85 ? -6.376 -1.063 0.394 1.00 93.56 85 ILE A CA 1
ATOM 684 C C . ILE A 1 85 ? -6.115 -2.540 0.642 1.00 93.56 85 ILE A C 1
ATOM 686 O O . ILE A 1 85 ? -6.258 -3.018 1.770 1.00 93.56 85 ILE A O 1
ATOM 690 N N . ARG A 1 86 ? -5.713 -3.262 -0.402 1.00 95.31 86 ARG A N 1
ATOM 691 C CA . ARG A 1 86 ? -5.284 -4.653 -0.296 1.00 95.31 86 ARG A CA 1
ATOM 692 C C . ARG A 1 86 ? -3.780 -4.709 -0.101 1.00 95.31 86 ARG A C 1
ATOM 694 O O . ARG A 1 86 ? -3.005 -4.270 -0.955 1.00 95.31 86 ARG A O 1
ATOM 701 N N . PHE A 1 87 ? -3.390 -5.287 1.024 1.00 94.94 87 PHE A N 1
ATOM 702 C CA . PHE A 1 87 ? -2.005 -5.499 1.399 1.00 94.94 87 PHE A CA 1
ATOM 703 C C . PHE A 1 87 ? -1.593 -6.953 1.193 1.00 94.94 87 PHE A C 1
ATOM 705 O O . PHE A 1 87 ? -2.410 -7.869 1.310 1.00 94.94 87 PHE A O 1
ATOM 712 N N . LYS A 1 88 ? -0.298 -7.165 0.966 1.00 94.56 88 LYS A N 1
ATOM 713 C CA . LYS A 1 88 ? 0.352 -8.468 0.893 1.00 94.56 88 LYS A CA 1
ATOM 714 C C . LYS A 1 88 ? 1.535 -8.522 1.855 1.00 94.56 88 LYS A C 1
ATOM 716 O O . LYS A 1 88 ? 2.411 -7.661 1.857 1.00 94.56 88 LYS A O 1
ATOM 721 N N . ARG A 1 89 ? 1.573 -9.581 2.666 1.00 92.94 89 ARG A N 1
ATOM 722 C CA . ARG A 1 89 ? 2.669 -9.909 3.585 1.00 92.94 89 ARG A CA 1
ATOM 723 C C . ARG A 1 89 ? 3.098 -11.354 3.360 1.00 92.94 89 ARG A C 1
ATOM 725 O O . ARG A 1 89 ? 2.437 -12.298 3.803 1.00 92.94 89 ARG A O 1
ATOM 732 N N . GLY A 1 90 ? 4.213 -11.539 2.657 1.00 89.69 90 GLY A N 1
ATOM 733 C CA . GLY A 1 90 ? 4.650 -12.861 2.210 1.00 89.69 90 GLY A CA 1
ATOM 734 C C . GLY A 1 90 ? 3.614 -13.489 1.272 1.00 89.69 90 GLY A C 1
ATOM 735 O O . GLY A 1 90 ? 3.360 -12.967 0.192 1.00 89.69 90 GLY A O 1
ATOM 736 N N . LYS A 1 91 ? 3.003 -14.604 1.691 1.00 92.50 91 LYS A N 1
ATOM 737 C CA . LYS A 1 91 ? 1.942 -15.300 0.935 1.00 92.50 91 LYS A CA 1
ATOM 738 C C . LYS A 1 91 ? 0.519 -14.911 1.355 1.00 92.50 91 LYS A C 1
ATOM 740 O O . LYS A 1 91 ? -0.433 -15.457 0.811 1.00 92.50 91 LYS A O 1
ATOM 745 N N . LYS A 1 92 ? 0.363 -14.049 2.365 1.00 93.94 92 LYS A N 1
ATOM 746 C CA . LYS A 1 92 ? -0.951 -13.648 2.883 1.00 93.94 92 LYS A CA 1
ATOM 747 C C . LYS A 1 92 ? -1.366 -12.319 2.276 1.00 93.94 92 LYS A C 1
ATOM 749 O O . LYS A 1 92 ? -0.565 -11.389 2.266 1.00 93.94 92 LYS A O 1
ATOM 754 N N . GLU A 1 93 ? -2.621 -12.230 1.867 1.00 95.31 93 GLU A N 1
ATOM 755 C CA . GLU A 1 93 ? -3.255 -10.998 1.404 1.00 95.31 93 GLU A CA 1
ATOM 756 C C . GLU A 1 93 ? -4.405 -10.632 2.339 1.00 95.31 93 GLU A C 1
ATOM 758 O O . GLU A 1 93 ? -5.057 -11.514 2.905 1.00 95.31 93 GLU A O 1
ATOM 763 N N . PHE A 1 94 ? -4.621 -9.338 2.556 1.00 94.62 94 PHE A N 1
ATOM 764 C CA . PHE A 1 94 ? -5.700 -8.856 3.408 1.00 94.62 94 PHE A CA 1
ATOM 765 C C . PHE A 1 94 ? -6.114 -7.429 3.053 1.00 94.62 94 PHE A C 1
ATOM 767 O O . PHE A 1 94 ? -5.283 -6.593 2.704 1.00 94.62 94 PHE A O 1
ATOM 774 N N . ASP A 1 95 ? -7.401 -7.140 3.223 1.00 94.06 95 ASP A N 1
ATOM 775 C CA . ASP A 1 95 ? -7.969 -5.817 2.959 1.00 94.06 95 ASP A CA 1
ATOM 776 C C . ASP A 1 95 ? -7.954 -4.947 4.215 1.00 94.06 95 ASP A C 1
ATOM 778 O O . ASP A 1 95 ? -8.170 -5.430 5.330 1.00 94.06 95 ASP A O 1
ATOM 782 N N . TYR A 1 96 ? -7.728 -3.650 4.050 1.00 90.56 96 TYR A N 1
ATOM 783 C CA . TYR A 1 96 ? -7.753 -2.639 5.098 1.00 90.56 96 TYR A CA 1
ATOM 784 C C . TYR A 1 96 ? -8.525 -1.415 4.610 1.00 90.56 96 TYR A C 1
ATOM 786 O O . TYR A 1 96 ? -8.277 -0.921 3.515 1.00 90.56 96 TYR A O 1
ATOM 794 N N . VAL A 1 97 ? -9.451 -0.917 5.429 1.00 88.94 97 VAL A N 1
ATOM 795 C CA . VAL A 1 97 ? -10.225 0.284 5.104 1.00 88.94 97 VAL A CA 1
ATOM 796 C C . VAL A 1 97 ? -9.525 1.493 5.713 1.00 88.94 97 VAL A C 1
ATOM 798 O O . VAL A 1 97 ? -9.443 1.621 6.936 1.00 88.94 97 VAL A O 1
ATOM 801 N N . LEU A 1 98 ? -9.002 2.364 4.856 1.00 84.75 98 LEU A N 1
ATOM 802 C CA . LEU A 1 98 ? -8.487 3.671 5.234 1.0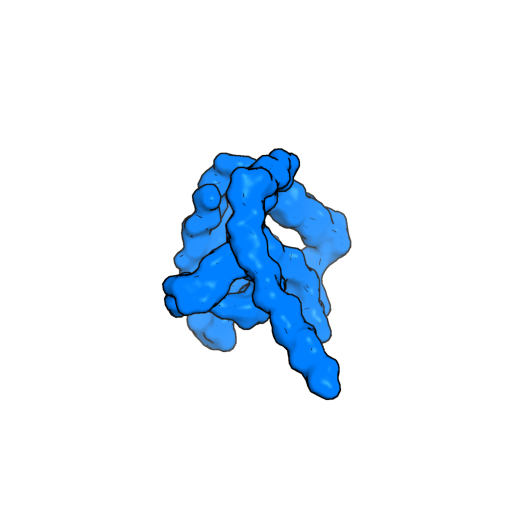0 84.75 98 LEU A CA 1
ATOM 803 C C . LEU A 1 98 ? -9.665 4.651 5.278 1.00 84.75 98 LEU A C 1
ATOM 805 O O . LEU A 1 98 ? -10.326 4.828 4.262 1.00 84.75 98 LEU A O 1
ATOM 809 N N . ASN A 1 99 ? -9.921 5.252 6.443 1.00 75.81 99 ASN A N 1
ATOM 810 C CA . ASN A 1 99 ? -10.948 6.281 6.663 1.00 75.81 99 ASN A CA 1
ATOM 811 C C . ASN A 1 99 ? -10.314 7.621 7.008 1.00 75.81 99 ASN A C 1
ATOM 813 O O . ASN A 1 99 ? -9.354 7.597 7.824 1.00 75.81 99 ASN A O 1
#

Radius of gyration: 15.68 Å; Cα contacts (8 Å, |Δi|>4): 133; chains: 1; bounding box: 38×38×43 Å

Sequence (99 aa):
MIEEVALGRTDNKPSYANLPKIKVCKSKKHEGEIELCFFWDELQNKKLKLHDQIIQIDSVITTNVDQKQYCDIVQNLEKGNAKIIRFKRGKKEFDYVLN

Secondary structure (DSSP, 8-state):
--------------------SEEEEE-SSSTT-EEEEEETTTTT-SS--TTPEEEEETTEE-SS--HHHHHHHHHHHTSSS-EEEEEEETTEEEEEEE-

pLDDT: mean 79.32, std 18.73, range [34.97, 95.31]

Nearest PDB structures (foldseek):
  5hj1-assembly1_A  TM=6.108E-01  e=1.980E-03  Klebsiella pneumoniae subsp. pneumoniae NTUH-K2044
  2i4s-assembly2_B  TM=6.714E-01  e=1.366E-02  Vibrio cholerae
  3wkm-assembly1_A  TM=7.225E-01  e=3.222E-01  Aquifex aeolicus VF5
  6al0-asse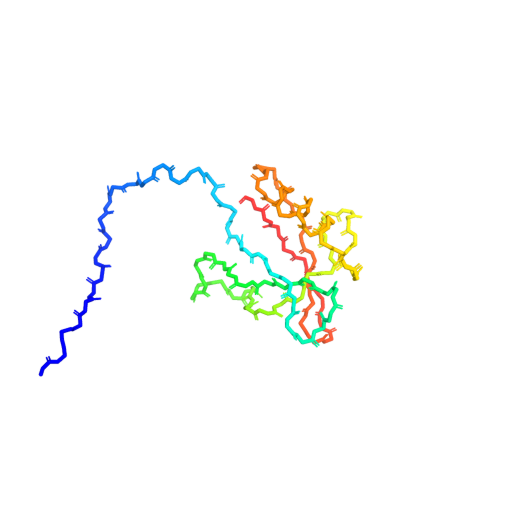mbly1_A  TM=6.321E-01  e=2.268E-01  Aquifex aeolicus VF5
  6icf-assembly1_A  TM=5.288E-01  e=7.909E-02  Aquifex aeolicus VF5

Solvent-accessible surface area (backbone atoms only — not comparable to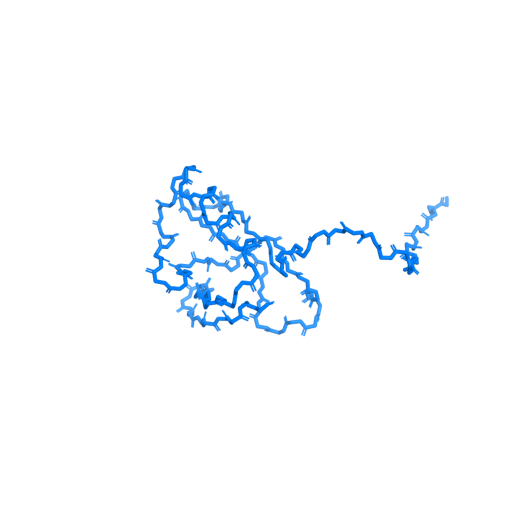 full-atom values): 6134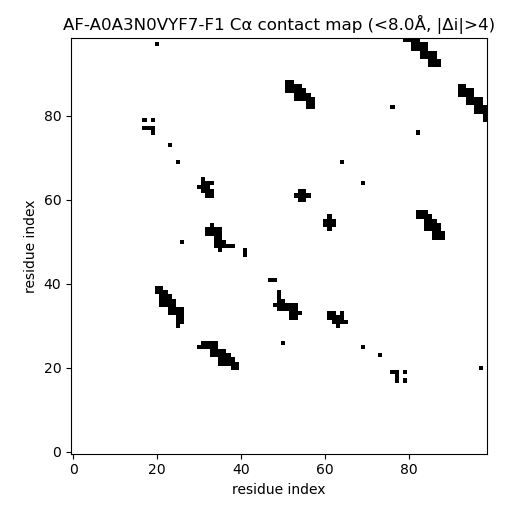 Å² total; per-residue (Å²): 134,85,83,81,84,76,82,70,87,70,92,66,81,68,88,68,68,79,65,48,66,53,44,73,40,73,37,92,88,43,84,32,35,33,17,30,70,44,52,68,62,59,95,74,46,87,82,70,56,79,66,30,29,41,51,27,49,70,92,44,73,34,70,68,42,52,74,66,56,45,52,53,48,54,59,54,57,53,44,95,60,72,40,47,34,32,33,35,55,92,94,47,73,49,78,44,78,48,118

InterPro domains:
  IPR036034 PDZ superfamily [SSF50156] (46-97)